Protein AF-A0A954PKS3-F1 (afdb_monomer_lite)

Secondary structure (DSSP, 8-state):
--B-TTSPBPBBTTSSBP---TTS-EEE-TTSEEEETTEEEEBP-EE-SSGGGEEEEETTEEEESS--EEPPGGG----TT--PPP---HHHHHHHHHHHHHHHHHHHHHHHHHHHHHHHHHHHHTTT-

Sequence (129 aa):
TLVTPNGDAVRSVNGGPITINPALSYEVSDDGAIVQGGVRQQIMLVKPRALGDLSRVGENLFESLTPVSEVPNNKRSMVNGALESSAVEPTGAMMQLIEASRVYEANIRMIQTQDDSTGQLISRMLRQS

pLDDT: mean 87.07, std 6.35, range [50.5, 95.12]

Foldseek 3Di:
DDADPVRHFFAFPVRDGDDDDPVWDWDADQLGWIATPNDITHTWDWAAPDPVQWDDPDDPDTDGVDDIDTDDSVRGGDDPPDDDDDPDDVVVVVVVVVVVVVVVVVVVVVVVVVVVVVVVVVVVVVVVD

Radius of gyration: 28.56 Å; chains: 1; bounding box: 45×32×92 Å

Structure (mmCIF, N/CA/C/O backbone):
data_AF-A0A954PKS3-F1
#
_entry.id   AF-A0A954PKS3-F1
#
loop_
_atom_site.group_PDB
_atom_site.id
_atom_site.type_symbol
_atom_site.label_atom_id
_atom_site.label_alt_id
_atom_site.label_comp_id
_atom_site.label_asym_id
_atom_site.label_entity_id
_atom_site.label_seq_id
_atom_site.pdbx_PDB_ins_code
_atom_site.Cartn_x
_atom_site.Cartn_y
_atom_site.Cartn_z
_atom_site.occupancy
_atom_site.B_iso_or_equiv
_atom_site.auth_seq_id
_atom_site.auth_comp_id
_atom_site.auth_asym_id
_atom_site.auth_atom_id
_atom_site.pdbx_PDB_model_num
ATOM 1 N N . THR A 1 1 ? 16.470 8.129 -11.387 1.00 82.62 1 THR A N 1
ATOM 2 C CA . THR A 1 1 ? 15.839 6.851 -10.995 1.00 82.62 1 THR A CA 1
ATOM 3 C C . THR A 1 1 ? 14.438 7.139 -10.531 1.00 82.62 1 THR A C 1
ATOM 5 O O . THR A 1 1 ? 14.247 8.168 -9.896 1.00 82.62 1 THR A O 1
ATOM 8 N N . LEU A 1 2 ? 13.476 6.294 -10.887 1.00 85.81 2 LEU A N 1
ATOM 9 C CA . LEU A 1 2 ? 12.113 6.410 -10.390 1.00 85.81 2 LEU A CA 1
ATOM 10 C C . LEU A 1 2 ? 12.074 5.941 -8.931 1.00 85.81 2 LEU A C 1
ATOM 12 O O . LEU A 1 2 ? 12.497 4.824 -8.624 1.00 85.81 2 LEU A O 1
ATOM 16 N N . VAL A 1 3 ? 11.592 6.812 -8.052 1.00 89.75 3 VAL A N 1
ATOM 17 C CA . VAL A 1 3 ? 11.475 6.560 -6.613 1.00 89.75 3 VAL A CA 1
ATOM 18 C C . VAL A 1 3 ? 10.051 6.839 -6.150 1.00 89.75 3 VAL A C 1
ATOM 20 O O . VAL A 1 3 ? 9.348 7.649 -6.756 1.00 89.75 3 VAL A O 1
ATOM 23 N N . THR A 1 4 ? 9.622 6.160 -5.091 1.00 84.81 4 THR A N 1
ATOM 24 C CA . THR A 1 4 ? 8.374 6.471 -4.386 1.00 84.81 4 THR A CA 1
ATOM 25 C C . THR A 1 4 ? 8.511 7.799 -3.623 1.00 84.81 4 THR A C 1
ATOM 27 O O . THR A 1 4 ? 9.634 8.280 -3.433 1.00 84.81 4 THR A O 1
ATOM 30 N N . PRO A 1 5 ? 7.408 8.399 -3.131 1.00 82.12 5 PRO A N 1
ATOM 31 C CA . PRO A 1 5 ? 7.474 9.577 -2.257 1.00 82.12 5 PRO A CA 1
ATOM 32 C C . PRO A 1 5 ? 8.358 9.389 -1.014 1.00 82.12 5 PRO A C 1
ATOM 34 O O . PRO A 1 5 ? 8.918 10.358 -0.510 1.00 82.12 5 PRO A O 1
ATOM 37 N N . ASN A 1 6 ? 8.529 8.141 -0.571 1.00 81.69 6 ASN A N 1
ATOM 38 C CA . ASN A 1 6 ? 9.337 7.770 0.591 1.00 81.69 6 ASN A CA 1
ATOM 39 C C . ASN A 1 6 ? 10.820 7.539 0.249 1.00 81.69 6 ASN A C 1
ATOM 41 O O . ASN A 1 6 ? 11.621 7.254 1.133 1.00 81.69 6 ASN A O 1
ATOM 45 N N . GLY A 1 7 ? 11.200 7.671 -1.027 1.00 84.44 7 GLY A N 1
ATOM 46 C CA . GLY A 1 7 ? 12.574 7.500 -1.500 1.00 84.44 7 GLY A CA 1
ATOM 47 C C . GLY A 1 7 ? 12.942 6.072 -1.913 1.00 84.44 7 GLY A C 1
ATOM 48 O O . GLY A 1 7 ? 14.076 5.844 -2.338 1.00 84.44 7 GLY A O 1
ATOM 49 N N . ASP A 1 8 ? 12.008 5.120 -1.857 1.00 86.25 8 ASP A N 1
ATOM 50 C CA . ASP A 1 8 ? 12.267 3.732 -2.245 1.00 86.25 8 ASP A CA 1
ATOM 51 C C . ASP A 1 8 ? 12.341 3.585 -3.767 1.00 86.25 8 ASP A C 1
ATOM 53 O O . ASP A 1 8 ? 11.507 4.107 -4.510 1.00 86.25 8 ASP A O 1
ATOM 57 N N . ALA A 1 9 ? 13.332 2.841 -4.258 1.00 89.38 9 ALA A N 1
ATOM 58 C CA . ALA A 1 9 ? 13.504 2.620 -5.688 1.00 89.38 9 ALA A CA 1
ATOM 59 C C . ALA A 1 9 ? 12.425 1.684 -6.254 1.00 89.38 9 ALA A C 1
ATOM 61 O O . ALA A 1 9 ? 12.257 0.551 -5.795 1.00 89.38 9 ALA A O 1
ATOM 62 N N . VAL A 1 10 ? 11.762 2.119 -7.328 1.00 89.44 10 VAL A N 1
ATOM 63 C CA . VAL A 1 10 ? 10.815 1.270 -8.059 1.00 89.44 10 VAL A CA 1
ATOM 64 C C . VAL A 1 10 ? 11.593 0.250 -8.885 1.00 89.44 10 VAL A C 1
ATOM 66 O O . VAL A 1 10 ? 12.447 0.610 -9.702 1.00 89.44 10 VAL A O 1
ATOM 69 N N . ARG A 1 11 ? 11.303 -1.037 -8.674 1.00 91.25 11 ARG A N 1
ATOM 70 C CA . ARG A 1 11 ? 11.984 -2.141 -9.357 1.00 91.25 11 ARG A CA 1
ATOM 71 C C . ARG A 1 11 ? 11.353 -2.467 -10.705 1.00 91.25 11 ARG A C 1
ATOM 73 O O . ARG A 1 11 ? 10.134 -2.486 -10.864 1.00 91.25 11 ARG A O 1
ATOM 80 N N . SER A 1 12 ? 12.221 -2.767 -11.660 1.00 91.00 12 SER A N 1
ATOM 81 C CA . SER A 1 12 ? 11.886 -3.375 -12.939 1.00 91.00 12 SER A CA 1
ATOM 82 C C . SER A 1 12 ? 11.780 -4.893 -12.797 1.00 91.00 12 SER A C 1
ATOM 84 O O . SER A 1 12 ? 12.408 -5.482 -11.915 1.00 91.00 12 SER A O 1
ATOM 86 N N . VAL A 1 13 ? 11.053 -5.540 -13.708 1.00 88.12 13 VAL A N 1
ATOM 87 C CA . VAL A 1 13 ? 11.002 -7.014 -13.830 1.00 88.12 13 VAL A CA 1
ATOM 88 C C . VAL A 1 13 ? 12.390 -7.644 -14.007 1.00 88.12 13 VAL A C 1
ATOM 90 O O . VAL A 1 13 ? 12.621 -8.774 -13.599 1.00 88.12 13 VAL A O 1
ATOM 93 N N . ASN A 1 14 ? 13.359 -6.881 -14.527 1.00 86.00 14 ASN A N 1
ATOM 94 C CA . ASN A 1 14 ? 14.753 -7.315 -14.672 1.00 86.00 14 ASN A CA 1
ATOM 95 C C . ASN A 1 14 ? 15.551 -7.264 -13.349 1.00 86.00 14 ASN A C 1
ATOM 97 O O . ASN A 1 14 ? 16.767 -7.434 -13.352 1.00 86.00 14 ASN A O 1
ATOM 101 N N . GLY A 1 15 ? 14.904 -6.959 -12.219 1.00 82.44 15 GLY A N 1
ATOM 102 C CA . GLY A 1 15 ? 15.502 -6.929 -10.880 1.00 82.44 15 GLY A CA 1
ATOM 103 C C . GLY A 1 15 ? 16.247 -5.637 -10.518 1.00 82.44 15 GLY A C 1
ATOM 104 O O . GLY A 1 15 ? 16.470 -5.384 -9.333 1.00 82.44 15 GLY A O 1
ATOM 105 N N . GLY A 1 16 ? 16.595 -4.805 -11.505 1.00 89.00 16 GLY A N 1
ATOM 106 C CA . GLY A 1 16 ? 17.200 -3.481 -11.310 1.00 89.00 16 GLY A CA 1
ATOM 107 C C . GLY A 1 16 ? 16.173 -2.361 -11.085 1.00 89.00 16 GLY A C 1
ATOM 108 O O . GLY A 1 16 ? 14.986 -2.549 -11.354 1.00 89.00 16 GLY A O 1
ATOM 109 N N . PRO A 1 17 ? 16.595 -1.181 -10.599 1.00 90.94 17 PRO A N 1
ATOM 110 C CA . PRO A 1 17 ? 15.713 -0.025 -10.468 1.00 90.94 17 PRO A CA 1
ATOM 111 C C . PRO A 1 17 ? 15.342 0.558 -11.841 1.00 90.94 17 PRO A C 1
ATOM 113 O O . PRO A 1 17 ? 16.121 0.473 -12.790 1.00 90.94 17 PRO A O 1
ATOM 116 N N . ILE A 1 18 ? 14.178 1.197 -11.940 1.00 90.12 18 ILE A N 1
ATOM 117 C CA . ILE A 1 18 ? 13.760 1.897 -13.160 1.00 90.12 18 ILE A CA 1
ATOM 118 C C . ILE A 1 18 ? 14.467 3.246 -13.256 1.00 90.12 18 ILE A C 1
ATOM 120 O O . ILE A 1 18 ? 14.443 4.060 -12.327 1.00 90.12 18 ILE A O 1
ATOM 124 N N . THR A 1 19 ? 15.073 3.524 -14.406 1.00 90.50 19 THR A N 1
ATOM 125 C CA . THR A 1 19 ? 15.737 4.800 -14.678 1.00 90.50 19 THR A CA 1
ATOM 126 C C . THR A 1 19 ? 14.932 5.616 -15.679 1.00 90.50 19 THR A C 1
ATOM 128 O O . THR A 1 19 ? 14.495 5.118 -16.707 1.00 90.50 19 THR A O 1
ATOM 131 N N . ILE A 1 20 ? 14.717 6.892 -15.369 1.00 88.38 20 ILE A N 1
ATOM 132 C CA . ILE A 1 20 ? 14.036 7.843 -16.251 1.00 88.38 20 ILE A CA 1
ATOM 133 C C . ILE A 1 20 ? 14.989 9.015 -16.457 1.00 88.38 20 ILE A C 1
ATOM 135 O O . ILE A 1 20 ? 15.563 9.524 -15.489 1.00 88.38 20 ILE A O 1
ATOM 139 N N . ASN A 1 21 ? 15.170 9.414 -17.710 1.00 89.31 21 ASN A N 1
ATOM 140 C CA . ASN A 1 21 ? 15.885 10.616 -18.099 1.00 89.31 21 ASN A CA 1
ATOM 141 C C . ASN A 1 21 ? 14.929 11.821 -18.016 1.00 89.31 21 ASN A C 1
ATOM 143 O O . ASN A 1 21 ? 13.960 11.864 -18.771 1.00 89.31 21 ASN A O 1
ATOM 147 N N . PRO A 1 22 ? 15.179 12.816 -17.150 1.00 86.56 22 PRO A N 1
ATOM 148 C CA . PRO A 1 22 ? 14.285 13.965 -17.001 1.00 86.56 22 PRO A CA 1
ATOM 149 C C . PRO A 1 22 ? 14.235 14.878 -18.238 1.00 86.56 22 PRO A C 1
ATOM 151 O O . PRO A 1 22 ? 13.315 15.679 -18.356 1.00 86.56 22 PRO A O 1
ATOM 154 N N . ALA A 1 23 ? 15.197 14.773 -19.160 1.00 89.38 23 ALA A N 1
ATOM 155 C CA . ALA A 1 23 ? 15.241 15.584 -20.377 1.00 89.38 23 ALA A CA 1
ATOM 156 C C . ALA A 1 23 ? 14.351 15.049 -21.515 1.00 89.38 23 ALA A C 1
ATOM 158 O O . ALA A 1 23 ? 14.210 15.712 -22.540 1.00 89.38 23 ALA A O 1
ATOM 159 N N . LEU A 1 24 ? 13.782 13.848 -21.369 1.00 88.56 24 LEU A N 1
ATOM 160 C CA . LEU A 1 24 ? 12.969 13.192 -22.393 1.00 88.56 24 LEU A CA 1
ATOM 161 C C . LEU A 1 24 ? 11.544 12.962 -21.888 1.00 88.56 24 LEU A C 1
ATOM 163 O O . LEU A 1 24 ? 11.336 12.587 -20.735 1.00 88.56 24 LEU A O 1
ATOM 167 N N . SER A 1 25 ? 10.558 13.094 -22.772 1.00 89.31 25 SER A N 1
ATOM 168 C CA . SER A 1 25 ? 9.185 12.678 -22.474 1.00 89.31 25 SER A CA 1
ATOM 169 C C . SER A 1 25 ? 9.106 11.161 -22.293 1.00 89.31 25 SER A C 1
ATOM 171 O O . SER A 1 25 ? 9.789 10.412 -22.995 1.00 89.31 25 SER A O 1
ATOM 173 N N . TYR A 1 26 ? 8.272 10.713 -21.358 1.00 90.12 26 TYR A N 1
ATOM 174 C CA . TYR A 1 26 ? 7.974 9.302 -21.129 1.00 90.12 26 TYR A CA 1
ATOM 175 C C . TYR A 1 26 ? 6.470 9.055 -21.259 1.00 90.12 26 TYR A C 1
ATOM 177 O O . TYR A 1 26 ? 5.663 9.958 -21.045 1.00 90.12 26 TYR A O 1
ATOM 185 N N . GLU A 1 27 ? 6.111 7.821 -21.581 1.00 89.75 27 GLU A N 1
ATOM 186 C CA . GLU A 1 27 ? 4.737 7.331 -21.631 1.00 89.75 27 GLU A CA 1
ATOM 187 C C . GLU A 1 27 ? 4.606 6.113 -20.716 1.00 89.75 27 GLU A C 1
ATOM 189 O O . GLU A 1 27 ? 5.530 5.303 -20.620 1.00 89.75 27 GLU A O 1
ATOM 194 N N . VAL A 1 28 ? 3.468 5.988 -20.032 1.00 88.81 28 VAL A N 1
ATOM 195 C CA . VAL A 1 28 ? 3.142 4.815 -19.214 1.00 88.81 28 VAL A CA 1
ATOM 196 C C . VAL A 1 28 ? 2.017 4.059 -19.906 1.00 88.81 28 VAL A C 1
ATOM 198 O O . VAL A 1 28 ? 0.928 4.601 -20.071 1.00 88.81 28 VAL A O 1
ATOM 201 N N . SER A 1 29 ? 2.298 2.831 -20.329 1.00 88.38 29 SER A N 1
ATOM 202 C CA . SER A 1 29 ? 1.329 1.919 -20.935 1.00 88.38 29 SER A CA 1
ATOM 203 C C . SER A 1 29 ? 0.424 1.278 -19.874 1.00 88.38 29 SER A C 1
ATOM 205 O O . SER A 1 29 ? 0.833 1.096 -18.726 1.00 88.38 29 SER A O 1
ATOM 207 N N . ASP A 1 30 ? -0.764 0.833 -20.286 1.00 86.00 30 ASP A N 1
ATOM 208 C CA . ASP A 1 30 ? -1.772 0.199 -19.415 1.00 86.00 30 ASP A CA 1
ATOM 209 C C . ASP A 1 30 ? -1.304 -1.115 -18.760 1.00 86.00 30 ASP A C 1
ATOM 211 O O . ASP A 1 30 ? -1.874 -1.573 -17.774 1.00 86.00 30 ASP A O 1
ATOM 215 N N . ASP A 1 31 ? -0.241 -1.738 -19.269 1.00 84.81 31 ASP A N 1
ATOM 216 C CA . ASP A 1 31 ? 0.381 -2.918 -18.664 1.00 84.81 31 ASP A CA 1
ATOM 217 C C . ASP A 1 31 ? 1.462 -2.568 -17.621 1.00 84.81 31 ASP A C 1
ATOM 219 O O . ASP A 1 31 ? 2.129 -3.458 -17.086 1.00 84.81 31 ASP A O 1
ATOM 223 N N . GLY A 1 32 ? 1.645 -1.280 -17.310 1.00 85.94 32 GLY A N 1
ATOM 224 C CA . GLY A 1 32 ? 2.627 -0.774 -16.348 1.00 85.94 32 GLY A CA 1
ATOM 225 C C .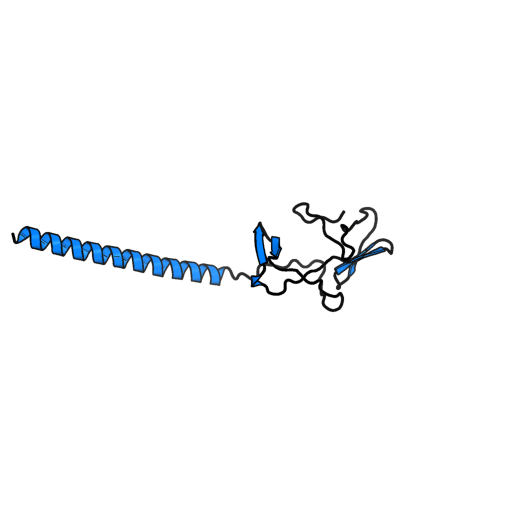 GLY A 1 32 ? 4.046 -0.651 -16.905 1.00 85.94 32 GLY A C 1
ATOM 226 O O . GLY A 1 32 ? 5.017 -0.648 -16.141 1.00 85.94 32 GLY A O 1
ATOM 227 N N . ALA A 1 33 ? 4.192 -0.606 -18.229 1.00 90.19 33 ALA A N 1
ATOM 228 C CA . ALA A 1 33 ? 5.468 -0.325 -18.867 1.00 90.19 33 ALA A CA 1
ATOM 229 C C . ALA A 1 33 ? 5.693 1.178 -19.029 1.00 90.19 33 ALA A C 1
ATOM 231 O O . ALA A 1 33 ? 4.804 1.912 -19.444 1.00 90.19 33 ALA A O 1
ATOM 232 N N . ILE A 1 34 ? 6.916 1.618 -18.770 1.00 90.69 34 ILE A N 1
ATOM 233 C CA . ILE A 1 34 ? 7.381 2.980 -18.999 1.00 90.69 34 ILE A CA 1
ATOM 234 C C . ILE A 1 34 ? 8.206 2.976 -20.283 1.00 90.69 34 ILE A C 1
ATOM 236 O O . ILE A 1 34 ? 9.221 2.281 -20.376 1.00 90.69 34 ILE A O 1
ATOM 240 N N . VAL A 1 35 ? 7.769 3.742 -21.278 1.00 92.06 35 VAL A N 1
ATOM 241 C CA . VAL A 1 35 ? 8.448 3.904 -22.564 1.00 92.06 35 VAL A CA 1
ATOM 242 C C . VAL A 1 35 ? 9.051 5.299 -22.633 1.00 92.06 35 VAL A C 1
ATOM 244 O O . VAL A 1 35 ? 8.353 6.296 -22.476 1.00 92.06 35 VAL A O 1
ATOM 247 N N . GLN A 1 36 ? 10.355 5.385 -22.878 1.00 93.00 36 GLN A N 1
ATOM 248 C CA . GLN A 1 36 ? 11.057 6.657 -23.022 1.00 93.00 36 GLN A CA 1
ATOM 249 C C . GLN A 1 36 ? 12.164 6.533 -24.066 1.00 93.00 36 GLN A C 1
ATOM 251 O O . GLN A 1 36 ? 13.021 5.659 -23.964 1.00 93.00 36 GLN A O 1
ATOM 256 N N . GLY A 1 37 ? 12.160 7.409 -25.076 1.00 87.31 37 GLY A N 1
ATOM 257 C CA . GLY A 1 37 ? 13.206 7.428 -26.107 1.00 87.31 37 GLY A CA 1
ATOM 258 C C . GLY A 1 37 ? 13.397 6.086 -26.832 1.00 87.31 37 GLY A C 1
ATOM 259 O O . GLY A 1 37 ? 14.518 5.742 -27.191 1.00 87.31 37 GLY A O 1
ATOM 260 N N . GLY A 1 38 ? 12.326 5.297 -26.987 1.00 86.75 38 GLY A N 1
ATOM 261 C CA . GLY A 1 38 ? 12.361 3.950 -27.575 1.00 86.75 38 GLY A CA 1
ATOM 262 C C . GLY A 1 38 ? 12.755 2.824 -26.609 1.00 86.75 38 GLY A C 1
ATOM 263 O O . GLY A 1 38 ? 12.668 1.654 -26.973 1.00 86.75 38 GLY A O 1
ATOM 264 N N . VAL A 1 39 ? 13.139 3.140 -25.369 1.00 89.12 39 VAL A N 1
ATOM 265 C CA . VAL A 1 39 ? 13.442 2.150 -24.329 1.00 89.12 39 VAL A CA 1
ATOM 266 C C . VAL A 1 39 ? 12.177 1.849 -23.532 1.00 89.12 39 VAL A C 1
ATOM 268 O O . VAL A 1 39 ? 11.580 2.752 -22.950 1.00 89.12 39 VAL A O 1
ATOM 271 N N . ARG A 1 40 ? 11.786 0.572 -23.477 1.00 91.56 40 ARG A N 1
ATOM 272 C CA . ARG A 1 40 ? 10.652 0.081 -22.681 1.00 91.56 40 ARG A CA 1
ATOM 273 C C . ARG A 1 40 ? 11.160 -0.598 -21.411 1.00 91.56 40 ARG A C 1
ATOM 275 O O . ARG A 1 40 ? 11.874 -1.594 -21.484 1.00 91.56 40 ARG A O 1
ATOM 282 N N . GLN A 1 41 ? 10.777 -0.075 -20.252 1.00 91.81 41 GLN A N 1
ATOM 283 C CA . GLN A 1 41 ? 11.077 -0.638 -18.935 1.00 91.81 41 GLN A CA 1
ATOM 284 C C . GLN A 1 41 ? 9.780 -1.041 -18.245 1.00 91.81 41 GLN A C 1
ATOM 286 O O . GLN A 1 41 ? 8.845 -0.255 -18.171 1.00 91.81 41 GLN A O 1
ATOM 291 N N . GLN A 1 42 ? 9.714 -2.258 -17.720 1.00 91.44 42 GLN A N 1
ATOM 292 C CA . GLN A 1 42 ? 8.492 -2.795 -17.134 1.00 91.44 42 GLN A CA 1
ATOM 293 C C . GLN A 1 42 ? 8.562 -2.750 -15.608 1.00 91.44 42 GLN A C 1
ATOM 295 O O . GLN A 1 42 ? 9.481 -3.328 -15.032 1.00 91.44 42 GLN A O 1
ATOM 300 N N . ILE A 1 43 ? 7.574 -2.129 -14.953 1.00 90.81 43 ILE A N 1
ATOM 301 C CA . ILE A 1 43 ? 7.457 -2.155 -13.486 1.00 90.81 43 ILE A CA 1
ATOM 302 C C . ILE A 1 43 ? 7.229 -3.588 -13.007 1.00 90.81 43 ILE A C 1
ATOM 304 O O . ILE A 1 43 ? 6.424 -4.319 -13.584 1.00 90.81 43 ILE A O 1
ATOM 308 N N . MET A 1 44 ? 7.937 -4.002 -11.957 1.00 91.06 44 MET A N 1
ATOM 309 C CA . MET A 1 44 ? 7.709 -5.288 -11.310 1.00 91.06 44 MET A CA 1
ATOM 310 C C . MET A 1 44 ? 6.437 -5.224 -10.466 1.00 91.06 44 MET A C 1
ATOM 312 O O . MET A 1 44 ? 6.347 -4.430 -9.533 1.00 91.06 44 MET A O 1
ATOM 316 N N . LEU A 1 45 ? 5.470 -6.086 -10.780 1.00 91.19 45 LEU A N 1
ATOM 317 C CA . LEU A 1 45 ? 4.263 -6.266 -9.983 1.00 91.19 45 LEU A CA 1
ATOM 318 C C . LEU A 1 45 ? 4.247 -7.686 -9.433 1.00 91.19 45 LEU A C 1
ATOM 320 O O . LEU A 1 45 ? 4.355 -8.650 -10.191 1.00 91.19 45 LEU A O 1
ATOM 324 N N . VAL A 1 46 ? 4.101 -7.813 -8.119 1.00 91.69 46 VAL A N 1
ATOM 325 C CA . VAL A 1 46 ? 4.087 -9.102 -7.426 1.00 91.69 46 VAL A CA 1
ATOM 326 C C . VAL A 1 46 ? 2.760 -9.316 -6.717 1.00 91.69 46 VAL A C 1
ATOM 328 O 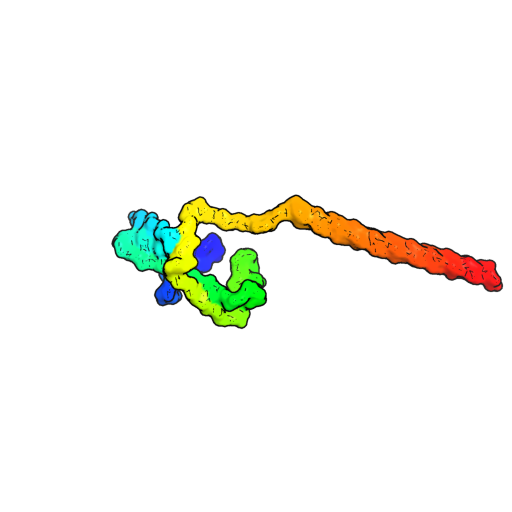O . VAL A 1 46 ? 2.104 -8.369 -6.292 1.00 91.69 46 VAL A O 1
ATOM 331 N N . LYS A 1 47 ? 2.367 -10.579 -6.591 1.00 91.06 47 LYS A N 1
ATOM 332 C CA . LYS A 1 47 ? 1.167 -11.010 -5.888 1.00 91.06 47 LYS A CA 1
ATOM 333 C C . LYS A 1 47 ? 1.546 -12.047 -4.826 1.00 91.06 47 LYS A C 1
ATOM 335 O O . LYS A 1 47 ? 2.199 -13.038 -5.169 1.00 91.06 47 LYS A O 1
ATOM 340 N N . PRO A 1 48 ? 1.150 -11.854 -3.556 1.00 91.19 48 PRO A N 1
ATOM 341 C CA . PRO A 1 48 ? 1.311 -12.885 -2.537 1.00 91.19 48 PRO A CA 1
ATOM 342 C C . PRO A 1 48 ? 0.383 -14.069 -2.824 1.00 91.19 48 PRO A C 1
ATOM 344 O O . PRO A 1 48 ? -0.624 -13.936 -3.528 1.00 91.19 48 PRO A O 1
ATOM 347 N N . ARG A 1 49 ? 0.694 -15.235 -2.253 1.00 88.94 49 ARG A N 1
ATOM 348 C CA . ARG A 1 49 ? -0.150 -16.429 -2.394 1.00 88.94 49 ARG A CA 1
ATOM 349 C C . ARG A 1 49 ? -1.535 -16.217 -1.778 1.00 88.94 49 ARG A C 1
ATOM 351 O O . ARG A 1 49 ? -2.536 -16.539 -2.419 1.00 88.94 49 ARG A O 1
ATOM 358 N N . ALA A 1 50 ? -1.588 -15.650 -0.576 1.00 88.81 50 ALA A N 1
ATOM 359 C CA . ALA A 1 50 ? -2.810 -15.201 0.074 1.00 88.81 50 ALA A CA 1
ATOM 360 C C . ALA A 1 50 ? -2.616 -13.812 0.698 1.00 88.81 50 ALA A C 1
ATOM 362 O O . ALA A 1 50 ? -1.515 -13.434 1.084 1.00 88.81 50 ALA A O 1
ATOM 363 N N . LEU A 1 51 ? -3.705 -13.047 0.830 1.00 85.94 51 LEU A N 1
ATOM 364 C CA . LEU A 1 51 ? -3.653 -11.717 1.454 1.00 85.94 51 LEU A CA 1
ATOM 365 C C . LEU A 1 51 ? -3.312 -11.781 2.952 1.00 85.94 51 LEU A C 1
ATOM 367 O O . LEU A 1 51 ? -2.720 -10.844 3.472 1.00 85.94 51 LEU A O 1
ATOM 371 N N . GLY A 1 52 ? -3.632 -12.893 3.625 1.00 88.50 52 GLY A N 1
ATOM 372 C CA . GLY A 1 52 ? -3.244 -13.134 5.020 1.00 88.50 52 GLY A CA 1
ATOM 373 C C . GLY A 1 52 ? -1.742 -13.358 5.226 1.00 88.50 52 GLY A C 1
ATOM 374 O O . GLY A 1 52 ? -1.281 -13.311 6.360 1.00 88.50 52 GLY A O 1
ATOM 375 N N . ASP A 1 53 ? -0.977 -13.556 4.146 1.00 90.06 53 ASP A N 1
ATOM 376 C CA . ASP A 1 53 ? 0.482 -13.708 4.198 1.00 90.06 53 ASP A CA 1
ATOM 377 C C . ASP A 1 53 ? 1.211 -12.354 4.141 1.00 90.06 53 ASP A C 1
ATOM 379 O O . ASP A 1 53 ? 2.438 -12.318 4.039 1.00 90.06 53 ASP A O 1
ATOM 383 N N . LEU A 1 54 ? 0.474 -11.240 4.134 1.00 90.75 54 LEU A N 1
ATOM 384 C CA . LEU A 1 54 ? 1.033 -9.896 4.172 1.00 90.75 54 LEU A CA 1
ATOM 385 C C . LEU A 1 54 ? 1.022 -9.362 5.603 1.00 90.75 54 LEU A C 1
ATOM 387 O O . LEU A 1 54 ? -0.023 -9.286 6.246 1.00 90.75 54 LEU A O 1
ATOM 391 N N . SER A 1 55 ? 2.187 -8.926 6.070 1.00 92.00 55 SER A N 1
ATOM 392 C CA . SER A 1 55 ? 2.341 -8.169 7.306 1.00 92.00 55 SER A CA 1
ATOM 393 C C . SER A 1 55 ? 2.567 -6.698 6.979 1.00 92.00 55 SER A C 1
ATOM 395 O O . SER A 1 55 ? 3.352 -6.358 6.092 1.00 92.00 55 SER A O 1
ATOM 397 N N . ARG A 1 56 ? 1.881 -5.801 7.688 1.00 90.81 56 ARG A N 1
ATOM 398 C CA . ARG A 1 56 ? 2.078 -4.359 7.521 1.00 90.81 56 ARG A CA 1
ATOM 399 C C . ARG A 1 56 ? 3.343 -3.932 8.260 1.00 90.81 56 ARG A C 1
ATOM 401 O O . ARG A 1 56 ? 3.425 -4.101 9.473 1.00 90.81 56 ARG A O 1
ATOM 408 N N . VAL A 1 57 ? 4.283 -3.322 7.543 1.00 88.88 57 VAL A N 1
ATOM 409 C CA . VAL A 1 57 ? 5.576 -2.877 8.106 1.00 88.88 57 VAL A CA 1
ATOM 410 C C . VAL A 1 57 ? 5.641 -1.371 8.372 1.00 88.88 57 VAL A C 1
ATOM 412 O O . VAL A 1 57 ? 6.528 -0.903 9.076 1.00 88.88 57 VAL A O 1
ATOM 415 N N . GLY A 1 58 ? 4.669 -0.609 7.868 1.00 82.69 58 GLY A N 1
ATOM 416 C CA . GLY A 1 58 ? 4.559 0.835 8.075 1.00 82.69 58 GLY A CA 1
ATOM 417 C C . GLY A 1 58 ? 3.823 1.493 6.915 1.00 82.69 58 GLY A C 1
ATOM 418 O O . GLY A 1 58 ? 3.835 0.965 5.809 1.00 82.69 58 GLY A O 1
ATOM 419 N N . GLU A 1 59 ? 3.157 2.624 7.163 1.00 83.62 59 GLU A N 1
ATOM 420 C CA . GLU A 1 59 ? 2.423 3.378 6.130 1.00 83.62 59 GLU A CA 1
ATOM 421 C C . GLU A 1 59 ? 1.562 2.484 5.204 1.00 83.62 59 GLU A C 1
ATOM 423 O O . GLU A 1 59 ? 0.655 1.800 5.677 1.00 83.62 59 GLU A O 1
ATOM 428 N N . ASN A 1 60 ? 1.844 2.458 3.901 1.00 84.38 60 ASN A N 1
ATOM 429 C CA . ASN A 1 60 ? 1.171 1.600 2.923 1.00 84.38 60 ASN A CA 1
ATOM 430 C C . ASN A 1 60 ? 2.072 0.449 2.434 1.00 84.38 60 ASN A C 1
ATOM 432 O O . ASN A 1 60 ? 1.813 -0.138 1.386 1.00 84.38 60 ASN A O 1
ATOM 436 N N . LEU A 1 61 ? 3.140 0.132 3.175 1.00 88.06 61 LEU A N 1
ATOM 437 C CA . LEU A 1 61 ? 4.077 -0.939 2.855 1.00 88.06 61 LEU A CA 1
ATOM 438 C C . LEU A 1 61 ? 3.674 -2.256 3.519 1.00 88.06 61 LEU A C 1
ATOM 440 O O . LEU A 1 61 ? 3.313 -2.320 4.701 1.00 88.06 61 LEU A O 1
ATOM 444 N N . PHE A 1 62 ? 3.816 -3.323 2.740 1.00 90.56 62 PHE A N 1
ATOM 445 C CA . PHE A 1 62 ? 3.570 -4.691 3.162 1.00 90.56 62 PHE A CA 1
ATOM 446 C C . PHE A 1 62 ? 4.807 -5.542 2.905 1.00 90.56 62 PHE A C 1
ATOM 448 O O . PHE A 1 62 ? 5.426 -5.457 1.844 1.00 90.56 62 PHE A O 1
ATOM 455 N N . GLU A 1 63 ? 5.124 -6.398 3.865 1.00 90.94 63 GLU A N 1
ATOM 456 C CA . GLU A 1 63 ? 6.114 -7.455 3.732 1.00 90.94 63 GLU A CA 1
ATOM 457 C C . GLU A 1 63 ? 5.389 -8.794 3.631 1.00 90.94 63 GLU A C 1
ATOM 459 O O . GLU A 1 63 ? 4.446 -9.063 4.378 1.00 90.94 63 GLU A O 1
ATOM 464 N N . SER A 1 64 ? 5.801 -9.636 2.684 1.00 91.19 64 SER A N 1
ATOM 465 C CA . SER A 1 64 ? 5.213 -10.963 2.546 1.00 91.19 64 SER A CA 1
ATOM 466 C C . SER A 1 64 ? 5.980 -11.978 3.382 1.00 91.19 64 SER A C 1
ATOM 468 O O . SER A 1 64 ? 7.197 -12.092 3.274 1.00 91.19 64 SER A O 1
ATOM 470 N N . LEU A 1 65 ? 5.246 -12.755 4.176 1.00 89.62 65 LEU A N 1
ATOM 471 C CA . LEU A 1 65 ? 5.772 -13.863 4.976 1.00 89.62 65 LEU A CA 1
ATOM 472 C C . LEU A 1 65 ? 6.055 -15.115 4.128 1.00 89.62 65 LEU A C 1
ATOM 474 O O . LEU A 1 65 ? 6.629 -16.088 4.615 1.00 89.62 65 LEU A O 1
ATOM 478 N N . THR A 1 66 ? 5.623 -15.115 2.865 1.00 90.31 66 THR A N 1
ATOM 479 C CA . THR A 1 66 ? 5.784 -16.222 1.921 1.00 90.31 66 THR A CA 1
ATOM 480 C C . THR A 1 66 ? 6.343 -15.719 0.587 1.00 90.31 66 THR A C 1
ATOM 482 O O . THR A 1 66 ? 6.322 -14.518 0.312 1.00 90.31 66 THR A O 1
ATOM 485 N N . PRO A 1 67 ? 6.871 -16.609 -0.273 1.00 89.25 67 PRO A N 1
ATOM 486 C CA . PRO A 1 67 ? 7.316 -16.210 -1.600 1.00 89.25 67 PRO A CA 1
ATOM 487 C C . PRO A 1 67 ? 6.180 -15.578 -2.412 1.00 89.25 67 PRO A C 1
ATOM 489 O O . PRO A 1 67 ? 5.108 -16.165 -2.587 1.00 89.25 67 PRO A O 1
ATOM 492 N N . VAL A 1 68 ? 6.442 -14.393 -2.954 1.00 90.50 68 VAL A N 1
ATOM 493 C CA . VAL A 1 68 ? 5.536 -13.709 -3.879 1.00 90.50 68 VAL A CA 1
ATOM 494 C C . VAL A 1 68 ? 5.750 -14.209 -5.305 1.00 90.50 68 VAL A C 1
ATOM 496 O O . VAL A 1 68 ? 6.853 -14.591 -5.691 1.00 90.50 68 VAL A O 1
ATOM 499 N N . SER A 1 69 ? 4.688 -14.202 -6.104 1.00 90.19 69 SER A N 1
ATOM 500 C CA . SER A 1 69 ? 4.749 -14.541 -7.528 1.00 90.19 69 SER A CA 1
ATOM 501 C C . SER A 1 69 ? 4.637 -13.281 -8.373 1.00 90.19 69 SER A C 1
ATOM 503 O O . SER A 1 69 ? 3.817 -12.412 -8.083 1.00 90.19 69 SER A O 1
ATOM 505 N N . GLU A 1 70 ? 5.426 -13.175 -9.436 1.00 87.69 70 GLU A N 1
ATOM 506 C CA . GLU A 1 70 ? 5.283 -12.069 -10.381 1.00 87.69 70 GLU A CA 1
ATOM 507 C C . GLU A 1 70 ? 3.937 -12.158 -11.121 1.00 87.69 70 GLU A C 1
ATOM 509 O O . GLU A 1 70 ? 3.505 -13.232 -11.547 1.00 87.69 70 GLU A O 1
ATOM 514 N N . VAL A 1 71 ? 3.259 -11.022 -11.278 1.00 87.50 71 VAL A N 1
ATOM 515 C CA . VAL A 1 71 ? 2.031 -10.921 -12.071 1.00 87.50 71 VAL A CA 1
ATOM 516 C C . VAL A 1 71 ? 2.416 -10.859 -13.551 1.00 87.50 71 VAL A C 1
ATOM 518 O O . VAL A 1 71 ? 3.125 -9.932 -13.929 1.00 87.50 71 VAL A O 1
ATOM 521 N N . PRO A 1 72 ? 1.958 -11.771 -14.424 1.00 84.50 72 PRO A N 1
ATOM 522 C CA . PRO A 1 72 ? 2.274 -11.711 -15.854 1.00 84.50 72 PRO A CA 1
ATOM 523 C C . PRO A 1 72 ? 1.688 -10.464 -16.530 1.00 84.50 72 PRO A C 1
ATOM 525 O O . PRO A 1 72 ? 0.607 -10.022 -16.145 1.00 84.50 72 PRO A O 1
ATOM 528 N N . ASN A 1 73 ? 2.340 -9.941 -17.576 1.00 81.06 73 ASN A N 1
ATOM 529 C CA . ASN A 1 73 ? 1.926 -8.701 -18.261 1.00 81.06 73 ASN A CA 1
ATOM 530 C C . ASN A 1 73 ? 0.462 -8.712 -18.733 1.00 81.06 73 ASN A C 1
ATOM 532 O O . ASN A 1 73 ? -0.236 -7.718 -18.585 1.00 81.06 73 ASN A O 1
ATOM 536 N N . ASN A 1 74 ? -0.042 -9.851 -19.218 1.00 81.56 74 ASN A N 1
ATOM 537 C CA . ASN A 1 74 ? -1.429 -9.988 -19.684 1.00 81.56 74 ASN A CA 1
ATOM 538 C C . ASN A 1 74 ? -2.489 -9.974 -18.565 1.00 81.56 74 ASN A C 1
ATOM 540 O O . ASN A 1 74 ? -3.680 -10.066 -18.852 1.00 81.56 74 ASN A O 1
ATOM 544 N N . LYS A 1 75 ? -2.071 -9.917 -17.298 1.00 83.38 75 LYS A N 1
ATOM 545 C CA . LYS A 1 75 ? -2.942 -9.805 -16.120 1.00 83.38 75 LYS A CA 1
ATOM 546 C C . LYS A 1 75 ? -2.730 -8.492 -15.365 1.00 83.38 75 LYS A C 1
ATOM 548 O O . LYS A 1 75 ? -3.225 -8.353 -14.248 1.00 83.38 75 LYS A O 1
ATOM 553 N N . ARG A 1 76 ? -1.974 -7.556 -15.942 1.00 84.69 76 ARG A N 1
ATOM 554 C CA . ARG A 1 76 ? -1.756 -6.218 -15.392 1.00 84.69 76 ARG A CA 1
ATOM 555 C C . ARG A 1 76 ? -2.769 -5.268 -16.017 1.00 84.69 76 ARG A C 1
ATOM 557 O O . ARG A 1 76 ? -3.022 -5.336 -17.213 1.00 84.69 76 ARG A O 1
ATOM 564 N N . SER A 1 77 ? -3.343 -4.409 -15.188 1.00 83.00 77 SER A N 1
ATOM 565 C CA . SER A 1 77 ? -4.190 -3.302 -15.618 1.00 83.00 77 SER A CA 1
ATOM 566 C C . SER A 1 77 ? -3.811 -2.110 -14.758 1.00 83.00 77 SER A C 1
ATOM 568 O O . SER A 1 77 ? -4.089 -2.099 -13.562 1.00 83.00 77 SER A O 1
ATOM 570 N N . MET A 1 78 ? -3.122 -1.147 -15.353 1.00 81.69 78 MET A N 1
ATOM 571 C CA . MET A 1 78 ? -2.718 0.106 -14.737 1.00 81.69 78 MET A CA 1
ATOM 572 C C . MET A 1 78 ? -3.517 1.238 -15.377 1.00 81.69 78 MET A C 1
ATOM 574 O O . MET A 1 78 ? -3.700 1.265 -16.589 1.00 81.69 78 MET A O 1
ATOM 578 N N . VAL A 1 79 ? -3.977 2.181 -14.558 1.00 81.44 79 VAL A N 1
ATOM 579 C CA . VAL A 1 79 ? -4.632 3.407 -15.023 1.00 81.44 79 VAL A CA 1
ATOM 580 C C . VAL A 1 79 ? -3.735 4.578 -14.650 1.00 81.44 79 VAL A C 1
ATOM 582 O O . VAL A 1 79 ? -3.509 4.841 -13.470 1.00 81.44 79 VAL A O 1
ATOM 585 N N . ASN A 1 80 ? -3.195 5.270 -15.651 1.00 75.12 80 ASN A N 1
ATOM 586 C CA . ASN A 1 80 ? -2.357 6.440 -15.413 1.00 75.12 80 ASN A CA 1
ATOM 587 C C . ASN A 1 80 ? -3.207 7.636 -14.939 1.00 75.12 80 ASN A C 1
ATOM 589 O O . ASN A 1 80 ? -4.347 7.809 -15.364 1.00 75.12 80 ASN A O 1
ATOM 593 N N . GLY A 1 81 ? -2.652 8.468 -14.057 1.00 74.44 81 GLY A N 1
ATOM 594 C CA . GLY A 1 81 ? -3.322 9.657 -13.520 1.00 74.44 81 GLY A CA 1
ATOM 595 C C . GLY A 1 81 ? -4.438 9.375 -12.507 1.00 74.44 81 GLY A C 1
ATOM 596 O O . GLY A 1 81 ? -5.059 10.320 -12.025 1.00 74.44 81 GLY A O 1
ATOM 597 N N . ALA A 1 82 ? -4.682 8.109 -12.159 1.00 73.62 82 ALA A N 1
ATOM 598 C CA . ALA A 1 82 ? -5.598 7.711 -11.097 1.00 73.62 82 ALA A CA 1
ATOM 599 C C . ALA A 1 82 ? -4.824 7.371 -9.815 1.00 73.62 82 ALA A C 1
ATOM 601 O O . ALA A 1 82 ? -3.742 6.786 -9.865 1.00 73.62 82 ALA A O 1
ATOM 602 N N . LEU A 1 83 ? -5.395 7.724 -8.663 1.00 75.00 83 LEU A N 1
ATOM 603 C CA . LEU A 1 83 ? -4.880 7.351 -7.348 1.00 75.00 83 LEU A CA 1
ATOM 604 C C . LEU A 1 83 ? -5.883 6.410 -6.679 1.00 75.00 83 LEU A C 1
ATOM 606 O O . LEU A 1 83 ? -7.058 6.756 -6.548 1.00 75.00 83 LEU A O 1
ATOM 610 N N . GLU A 1 84 ? -5.427 5.232 -6.256 1.00 77.25 84 GLU A N 1
ATOM 611 C CA . GLU A 1 84 ? -6.251 4.315 -5.466 1.00 77.25 84 GLU A CA 1
ATOM 612 C C . GLU A 1 84 ? -6.523 4.930 -4.086 1.00 77.25 84 GLU A C 1
ATOM 614 O O . GLU A 1 84 ? -5.599 5.279 -3.348 1.00 77.25 84 GLU A O 1
ATOM 619 N N . SER A 1 85 ? -7.804 5.099 -3.752 1.00 77.44 85 SER A N 1
ATOM 620 C CA . SER A 1 85 ? -8.240 5.636 -2.461 1.00 77.44 85 SER A CA 1
ATOM 621 C C . SER A 1 85 ? -8.477 4.514 -1.449 1.00 77.44 85 SER A C 1
ATOM 623 O O . SER A 1 85 ? -8.588 3.340 -1.803 1.00 77.44 85 SER A O 1
ATOM 625 N N . SER A 1 86 ? -8.585 4.879 -0.172 1.00 76.25 86 SER A N 1
ATOM 626 C CA . SER A 1 86 ? -8.972 3.937 0.876 1.00 76.25 86 SER A CA 1
ATOM 627 C C . SER A 1 86 ? -10.370 3.382 0.601 1.00 76.25 86 SER A C 1
ATOM 629 O O . SER A 1 86 ? -11.299 4.139 0.333 1.00 76.25 86 SER A O 1
ATOM 631 N N . ALA A 1 87 ? -10.532 2.068 0.738 1.00 75.06 87 ALA A N 1
ATOM 632 C CA . ALA A 1 87 ? -11.839 1.414 0.690 1.00 75.06 87 ALA A CA 1
ATOM 633 C C . ALA A 1 87 ? -12.643 1.570 2.003 1.00 75.06 87 ALA A C 1
ATOM 635 O O . ALA A 1 87 ? -13.678 0.929 2.170 1.00 75.06 87 ALA A O 1
ATOM 636 N N . VAL A 1 88 ? -12.151 2.356 2.971 1.00 74.88 88 VAL A N 1
ATOM 637 C CA . VAL A 1 88 ? -12.828 2.577 4.258 1.00 74.88 88 VAL A CA 1
ATOM 638 C C . VAL A 1 88 ? -13.969 3.576 4.094 1.00 74.88 88 VAL A C 1
ATOM 640 O O . VAL A 1 88 ? -13.741 4.712 3.693 1.00 74.88 88 VAL A O 1
ATOM 643 N N . GLU A 1 89 ? -15.166 3.175 4.523 1.00 81.56 89 GLU A N 1
ATOM 644 C CA . GLU A 1 89 ? -16.338 4.045 4.661 1.00 81.56 89 GLU A CA 1
ATOM 645 C C . GLU A 1 89 ? -16.364 4.695 6.059 1.00 81.56 89 GLU A C 1
ATOM 647 O O . GLU A 1 89 ? -16.670 4.015 7.049 1.00 81.56 89 GLU A O 1
ATOM 652 N N . PRO A 1 90 ? -16.054 6.002 6.195 1.00 79.94 90 PRO A N 1
ATOM 653 C CA . PRO A 1 90 ? -15.841 6.624 7.505 1.00 79.94 90 PRO A CA 1
ATOM 654 C C . PRO A 1 90 ? -17.088 6.623 8.393 1.00 79.94 90 PRO A C 1
ATOM 656 O O . PRO A 1 90 ? -16.992 6.470 9.609 1.00 79.94 90 PRO A O 1
ATOM 659 N N . THR A 1 91 ? -18.271 6.770 7.797 1.00 80.06 91 THR A N 1
ATOM 660 C CA . THR A 1 91 ? -19.551 6.785 8.520 1.00 80.06 91 THR A CA 1
ATOM 661 C C . THR A 1 91 ? -19.844 5.429 9.160 1.00 80.06 91 THR A C 1
ATOM 663 O O . THR A 1 91 ? -20.161 5.365 10.348 1.00 80.06 91 THR A O 1
ATOM 666 N N . GLY A 1 92 ? -19.668 4.341 8.405 1.00 86.25 92 GLY A N 1
ATOM 667 C CA . GLY A 1 92 ? -19.808 2.972 8.897 1.00 86.25 92 GLY A CA 1
ATOM 668 C C . GLY A 1 92 ? -18.804 2.648 10.000 1.00 86.25 92 GLY A C 1
ATOM 669 O O . GLY A 1 92 ? -19.188 2.122 11.044 1.00 86.25 92 GLY A O 1
ATOM 670 N N . ALA A 1 93 ? -17.540 3.034 9.810 1.00 85.06 93 ALA A N 1
ATOM 671 C CA . ALA A 1 93 ? -16.494 2.836 10.810 1.00 85.06 93 ALA A CA 1
ATOM 672 C C . ALA A 1 93 ? -16.800 3.574 12.127 1.00 85.06 93 ALA A C 1
ATOM 674 O O . ALA A 1 93 ? -16.678 2.997 13.206 1.00 85.06 93 ALA A O 1
ATOM 675 N N . MET A 1 94 ? -17.268 4.824 12.060 1.00 88.94 94 MET A N 1
ATOM 676 C CA . MET A 1 94 ? -17.653 5.587 13.253 1.00 88.94 94 MET A CA 1
ATOM 677 C C . MET A 1 94 ? -18.868 4.987 13.966 1.00 88.94 94 MET A C 1
ATOM 679 O O . MET A 1 94 ? -18.898 4.974 15.194 1.00 88.94 94 MET A O 1
ATOM 683 N N . MET A 1 95 ? -19.852 4.453 13.233 1.00 90.38 95 MET A N 1
ATOM 684 C CA . MET A 1 95 ? -20.983 3.750 13.852 1.00 90.38 95 MET A CA 1
ATOM 685 C C . MET A 1 95 ? -20.527 2.510 14.623 1.00 90.38 95 MET A C 1
ATOM 687 O O . MET A 1 95 ? -20.958 2.325 15.759 1.00 90.38 95 MET A O 1
ATOM 691 N N . GLN A 1 96 ? -19.614 1.714 14.056 1.00 90.25 96 GLN A N 1
ATOM 692 C CA . GLN A 1 96 ? -19.039 0.550 14.742 1.00 90.25 96 GLN A CA 1
ATOM 693 C C . GLN A 1 96 ? -18.285 0.957 16.016 1.00 90.25 96 GLN A C 1
ATOM 695 O O . GLN A 1 96 ? -18.420 0.304 17.049 1.00 90.25 96 GLN A O 1
ATOM 700 N N . LEU A 1 97 ? -17.541 2.070 15.979 1.00 92.88 97 LEU A N 1
ATOM 701 C CA . LEU A 1 97 ? -16.886 2.615 17.172 1.00 92.88 97 LEU A CA 1
ATOM 702 C C . LEU A 1 97 ? -17.903 3.058 18.232 1.00 92.88 97 LEU A C 1
ATOM 704 O O . LEU A 1 97 ? -17.745 2.715 19.400 1.00 92.88 97 LEU A O 1
ATOM 708 N N . ILE A 1 98 ? -18.965 3.770 17.841 1.00 92.56 98 ILE A N 1
ATOM 709 C CA . ILE A 1 98 ? -20.024 4.210 18.763 1.00 92.56 98 ILE A CA 1
ATOM 710 C C . ILE A 1 98 ? -20.728 3.010 19.402 1.00 92.56 98 ILE A C 1
ATOM 712 O O . ILE A 1 98 ? -21.007 3.029 20.601 1.00 92.56 98 ILE A O 1
ATOM 716 N N . GLU A 1 99 ? -21.029 1.973 18.624 1.00 92.00 99 GLU A N 1
ATOM 717 C CA . GLU A 1 99 ? -21.638 0.744 19.128 1.00 92.00 99 GLU A CA 1
ATOM 718 C C . GLU A 1 99 ? -20.727 0.059 20.152 1.00 92.00 99 GLU A C 1
ATOM 720 O O . GLU A 1 99 ? -21.164 -0.221 21.270 1.00 92.00 99 GLU A O 1
ATOM 725 N N . ALA A 1 100 ? -19.441 -0.105 19.827 1.00 91.62 100 ALA A N 1
ATOM 726 C CA . ALA A 1 100 ? -18.453 -0.655 20.749 1.00 91.62 100 ALA A CA 1
ATOM 727 C C . ALA A 1 100 ? -18.336 0.177 22.041 1.00 91.62 100 ALA A C 1
ATOM 729 O O . ALA A 1 100 ? -18.307 -0.388 23.135 1.00 91.62 100 ALA A O 1
ATOM 730 N N . SER A 1 101 ? -18.341 1.513 21.946 1.00 93.12 101 SER A N 1
ATOM 731 C CA . SER A 1 101 ? -18.333 2.406 23.113 1.00 93.12 101 SER A CA 1
ATOM 732 C C . SER A 1 101 ? -19.588 2.258 23.971 1.00 93.12 101 SER A C 1
ATOM 734 O O . SER A 1 101 ? -19.484 2.206 25.193 1.00 93.12 101 SER A O 1
ATOM 736 N N . ARG A 1 102 ? -20.774 2.131 23.365 1.00 93.50 102 ARG A N 1
ATOM 737 C CA . ARG A 1 102 ? -22.033 1.925 24.103 1.00 93.50 102 ARG A CA 1
ATOM 738 C C . ARG A 1 102 ? -22.056 0.588 24.833 1.00 93.50 102 ARG A C 1
ATOM 740 O O . ARG A 1 102 ? -22.480 0.539 25.985 1.00 93.50 102 ARG A O 1
ATOM 747 N N . VAL A 1 103 ? -21.593 -0.480 24.183 1.00 93.56 103 VAL A N 1
ATOM 748 C CA . VAL A 1 103 ? -21.455 -1.801 24.816 1.00 93.56 103 VAL A CA 1
ATOM 749 C C . VAL A 1 103 ? -20.476 -1.723 25.987 1.00 93.56 103 VAL A C 1
ATOM 751 O O . VAL A 1 103 ? -20.765 -2.230 27.069 1.00 93.56 103 VAL A O 1
ATOM 754 N N . TYR A 1 104 ? -19.353 -1.027 25.810 1.00 92.69 104 TYR A N 1
ATOM 755 C CA . TYR A 1 104 ? -18.390 -0.803 26.882 1.00 92.69 104 TYR A CA 1
ATOM 756 C C . TYR A 1 104 ? -18.996 -0.019 28.059 1.00 92.69 104 TYR A C 1
ATOM 758 O O . TYR A 1 104 ? -18.891 -0.455 29.203 1.00 92.69 104 TYR A O 1
ATOM 766 N N . GLU A 1 105 ? -19.697 1.088 27.802 1.00 93.00 105 GLU A N 1
ATOM 767 C CA . GLU A 1 105 ? -20.389 1.863 28.840 1.00 93.00 105 GLU A CA 1
ATOM 768 C C . GLU A 1 105 ? -21.442 1.038 29.587 1.00 93.00 105 GLU A C 1
ATOM 770 O O . GLU A 1 105 ? -21.549 1.136 30.811 1.00 93.00 105 GLU A O 1
ATOM 775 N N . ALA A 1 106 ? -22.212 0.212 28.874 1.00 92.75 106 ALA A N 1
ATOM 776 C CA . ALA A 1 106 ? -23.192 -0.680 29.482 1.00 92.75 106 ALA A CA 1
ATOM 777 C C . ALA A 1 106 ? -22.519 -1.692 30.425 1.00 92.75 106 ALA A C 1
ATOM 779 O O . ALA A 1 106 ? -22.993 -1.881 31.547 1.00 92.75 106 ALA A O 1
ATOM 780 N N . ASN A 1 107 ? -21.383 -2.268 30.017 1.00 93.31 107 ASN A N 1
ATOM 781 C CA . ASN A 1 107 ? -20.599 -3.174 30.859 1.00 93.31 107 ASN A CA 1
ATOM 782 C C . ASN A 1 107 ? -20.093 -2.475 32.130 1.00 93.31 107 ASN A C 1
ATOM 784 O O . ASN A 1 107 ? -20.219 -3.029 33.220 1.00 93.31 107 ASN A O 1
ATOM 788 N N . ILE A 1 108 ? -19.586 -1.242 32.024 1.00 95.12 108 ILE A N 1
ATOM 789 C CA . ILE A 1 108 ? -19.130 -0.469 33.192 1.00 95.12 108 ILE A CA 1
ATOM 790 C C . ILE A 1 108 ? -20.288 -0.157 34.148 1.00 95.12 108 ILE A C 1
ATOM 792 O O . ILE A 1 108 ? -20.152 -0.344 35.357 1.00 95.12 108 ILE A O 1
ATOM 796 N N . ARG A 1 109 ? -21.447 0.270 33.631 1.00 93.31 109 ARG A N 1
ATOM 797 C CA . ARG A 1 109 ? -22.634 0.542 34.463 1.00 93.31 109 ARG A CA 1
ATOM 798 C C . ARG A 1 109 ? -23.144 -0.711 35.169 1.00 93.31 109 ARG A C 1
ATOM 800 O O . ARG A 1 109 ? -23.567 -0.634 36.321 1.00 93.31 109 ARG A O 1
ATOM 807 N N . MET A 1 110 ? -23.098 -1.861 34.498 1.00 94.00 110 MET A N 1
ATOM 808 C CA . MET A 1 110 ? -23.460 -3.145 35.096 1.00 94.00 110 MET A CA 1
ATOM 809 C C . MET A 1 110 ? -22.539 -3.489 36.273 1.00 94.00 110 MET A C 1
ATOM 811 O O . MET A 1 110 ? -23.040 -3.839 37.339 1.00 94.00 110 MET A O 1
ATOM 815 N N . ILE A 1 111 ? -21.221 -3.320 36.109 1.00 93.94 111 ILE A N 1
ATOM 816 C CA . ILE A 1 111 ? -20.235 -3.541 37.180 1.00 93.94 111 ILE A CA 1
ATOM 817 C C . ILE A 1 111 ? -20.515 -2.618 38.372 1.00 93.94 111 ILE A C 1
ATOM 819 O O . ILE A 1 111 ? -20.643 -3.096 39.492 1.00 93.94 111 ILE A O 1
ATOM 823 N N . GLN A 1 112 ? -20.717 -1.319 38.132 1.00 93.12 112 GLN A N 1
ATOM 824 C CA . GLN A 1 112 ? -21.041 -0.356 39.194 1.00 93.12 112 GLN A CA 1
ATOM 825 C C . GLN A 1 112 ? -22.321 -0.732 39.949 1.00 93.12 112 GLN A C 1
ATOM 827 O O . GLN A 1 112 ? -22.360 -0.702 41.173 1.00 93.12 112 GLN A O 1
ATOM 832 N N . THR A 1 113 ? -23.358 -1.152 39.221 1.00 93.00 113 THR A N 1
ATOM 833 C CA . THR A 1 113 ? -24.624 -1.586 39.830 1.00 93.00 113 THR A CA 1
ATOM 834 C C . THR A 1 113 ? -24.423 -2.830 40.701 1.00 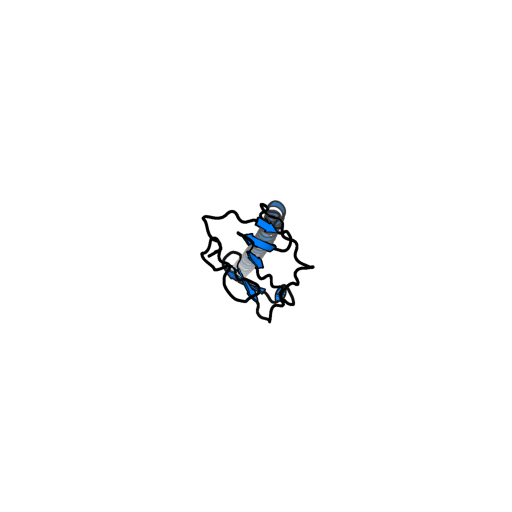93.00 113 THR A C 1
ATOM 836 O O . THR A 1 113 ? -25.014 -2.948 41.778 1.00 93.00 113 THR A O 1
ATOM 839 N N . GLN A 1 114 ? -23.577 -3.762 40.257 1.00 91.75 114 GLN A N 1
ATOM 840 C CA . GLN A 1 114 ? -23.226 -4.955 41.019 1.00 91.75 114 GLN A CA 1
ATOM 841 C C . GLN A 1 114 ? -22.433 -4.602 42.288 1.00 91.75 114 GLN A C 1
ATOM 843 O O . GLN A 1 114 ? -22.758 -5.117 43.365 1.00 91.75 114 GLN A O 1
ATOM 848 N N . ASP A 1 115 ? -21.466 -3.690 42.194 1.00 90.69 115 ASP A N 1
ATOM 849 C CA . ASP A 1 115 ? -20.676 -3.205 43.331 1.00 90.69 115 ASP A CA 1
ATOM 850 C C . ASP A 1 115 ? -21.555 -2.486 44.362 1.00 90.69 115 ASP A C 1
ATOM 852 O O . ASP A 1 115 ? -21.505 -2.807 45.552 1.00 90.69 115 ASP A O 1
ATOM 856 N N . ASP A 1 116 ? -22.440 -1.594 43.911 1.00 91.75 116 ASP A N 1
ATOM 857 C CA . ASP A 1 116 ? -23.395 -0.889 44.770 1.00 91.75 116 ASP A CA 1
ATOM 858 C C . ASP A 1 116 ? -24.322 -1.868 45.502 1.00 91.75 116 ASP A C 1
ATOM 860 O O . ASP A 1 116 ? -24.549 -1.749 46.712 1.00 91.75 116 ASP A O 1
ATOM 864 N N . SER A 1 117 ? -24.843 -2.873 44.789 1.00 90.56 117 SER A N 1
ATOM 865 C C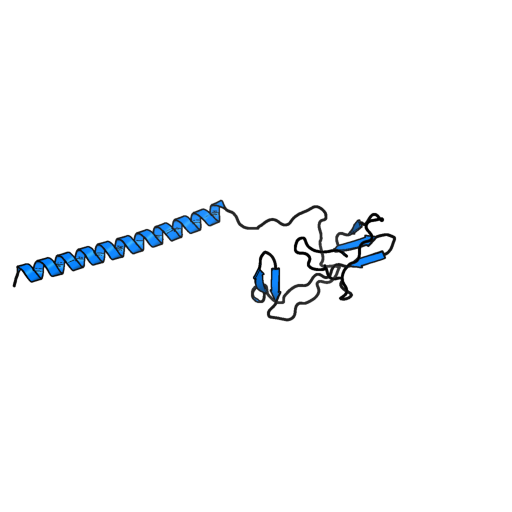A . SER A 1 117 ? -25.701 -3.902 45.384 1.00 90.56 117 SER A CA 1
ATOM 866 C C . SER A 1 117 ? -24.964 -4.708 46.460 1.00 90.56 117 SER A C 1
ATOM 868 O O . SER A 1 117 ? -25.504 -4.943 47.544 1.00 90.56 117 SER A O 1
ATOM 870 N N . THR A 1 118 ? -23.699 -5.051 46.206 1.00 89.00 118 THR A N 1
ATOM 871 C CA . THR A 1 118 ? -22.837 -5.790 47.136 1.00 89.00 118 THR A CA 1
ATOM 872 C C . THR A 1 118 ? -22.525 -4.949 48.375 1.00 89.00 118 THR A C 1
ATOM 874 O O . THR A 1 118 ? -22.690 -5.419 49.503 1.00 89.00 118 THR A O 1
ATOM 877 N N . GLY A 1 119 ? -22.161 -3.677 48.191 1.00 90.12 119 GLY A N 1
ATOM 878 C CA . GLY A 1 119 ? -21.900 -2.737 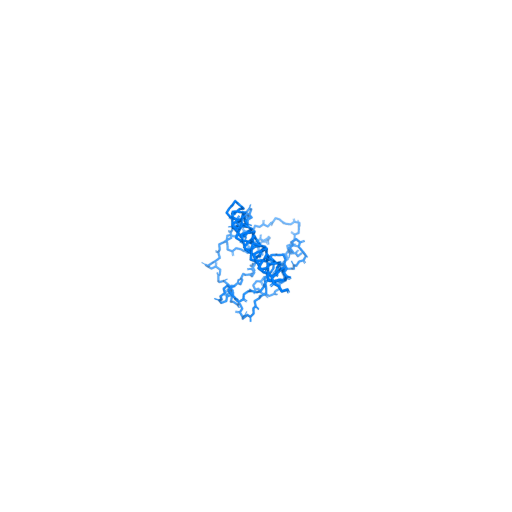49.282 1.00 90.12 119 GLY A CA 1
ATOM 879 C C . GLY A 1 119 ? -23.112 -2.537 50.197 1.00 90.12 119 GLY A C 1
ATOM 880 O O . GLY A 1 119 ? -22.980 -2.533 51.426 1.00 90.12 119 GLY A O 1
ATOM 881 N N . GLN A 1 120 ? -24.318 -2.448 49.629 1.00 89.81 120 GLN A N 1
ATOM 882 C CA . GLN A 1 120 ? -25.552 -2.377 50.415 1.00 89.81 120 GLN A CA 1
ATOM 883 C C . GLN A 1 120 ? -25.816 -3.644 51.236 1.00 89.81 120 GLN A C 1
ATOM 885 O O . GLN A 1 120 ? -26.244 -3.531 52.386 1.00 89.81 120 GLN A O 1
ATOM 890 N N . LEU A 1 121 ? -25.578 -4.837 50.679 1.00 87.81 121 LEU A N 1
ATOM 891 C CA . LEU A 1 121 ? -25.758 -6.105 51.397 1.00 87.81 121 LEU A CA 1
ATOM 892 C C . LEU A 1 121 ? -24.812 -6.206 52.601 1.00 87.81 121 LEU A C 1
ATOM 894 O O . LEU A 1 121 ? -25.266 -6.490 53.712 1.00 87.81 121 LEU A O 1
ATOM 898 N N . ILE A 1 122 ? -23.530 -5.877 52.409 1.00 86.25 122 ILE A N 1
ATOM 899 C CA . ILE A 1 122 ? -22.525 -5.838 53.485 1.00 86.25 122 ILE A CA 1
ATOM 900 C C . ILE A 1 122 ? -22.948 -4.848 54.581 1.00 86.25 122 ILE A C 1
ATOM 902 O O . ILE A 1 122 ? -22.943 -5.175 55.768 1.00 86.25 122 ILE A O 1
ATOM 906 N N . SER A 1 123 ? -23.395 -3.654 54.183 1.00 87.00 123 SER A N 1
ATOM 907 C CA . SER A 1 123 ? -23.820 -2.591 55.105 1.00 87.00 123 SER A CA 1
ATOM 908 C C . SER A 1 123 ? -25.046 -2.956 55.948 1.00 87.00 123 SER A C 1
ATOM 910 O O . SER A 1 123 ? -25.239 -2.394 57.029 1.00 87.00 123 SER A O 1
ATOM 912 N N . ARG A 1 124 ? -25.918 -3.840 55.442 1.00 87.00 124 ARG A N 1
ATOM 913 C CA . ARG A 1 124 ? -27.079 -4.353 56.185 1.00 87.00 124 ARG A CA 1
ATOM 914 C C . ARG A 1 124 ? -26.670 -5.448 57.165 1.00 87.00 124 ARG A C 1
ATOM 916 O O . ARG A 1 124 ? -27.131 -5.401 58.298 1.00 87.00 124 ARG A O 1
ATOM 923 N N . MET A 1 125 ? -25.782 -6.366 56.776 1.00 81.88 125 MET A N 1
ATOM 924 C CA . MET A 1 125 ? -25.290 -7.410 57.685 1.00 81.88 125 MET A CA 1
ATOM 925 C C . MET A 1 125 ? -24.520 -6.834 58.878 1.00 81.88 125 MET A C 1
ATOM 927 O O . MET A 1 125 ? -24.799 -7.211 60.009 1.00 81.88 125 MET A O 1
ATOM 931 N N . LEU A 1 126 ? -23.631 -5.859 58.654 1.00 81.00 126 LEU A N 1
ATOM 932 C CA . LEU A 1 126 ? -22.875 -5.193 59.729 1.00 81.00 126 LEU A CA 1
ATOM 933 C C . LEU A 1 126 ? -23.753 -4.413 60.719 1.00 81.00 126 LEU A C 1
ATOM 935 O O . LEU A 1 126 ? -23.328 -4.139 61.833 1.00 81.00 126 LEU A O 1
ATOM 939 N N . ARG A 1 127 ? -24.965 -4.018 60.316 1.00 76.62 127 ARG A N 1
ATOM 940 C CA . ARG A 1 127 ? -25.935 -3.339 61.190 1.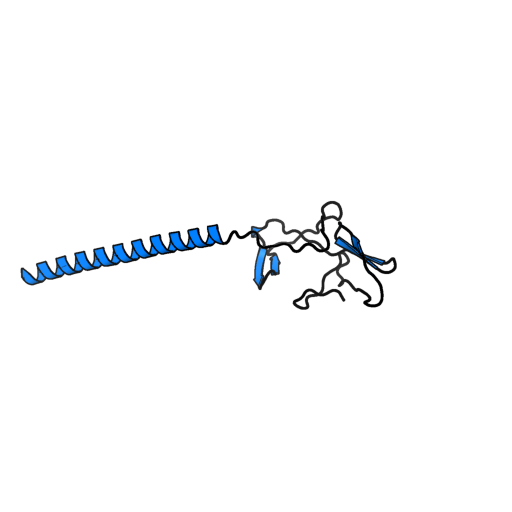00 76.62 127 ARG A CA 1
ATOM 941 C C . ARG A 1 127 ? -26.787 -4.302 62.015 1.00 76.62 127 ARG A C 1
ATOM 943 O O . ARG A 1 127 ? -27.512 -3.845 62.893 1.00 76.62 127 ARG A O 1
ATOM 950 N N . GLN A 1 128 ? -26.769 -5.590 61.677 1.00 60.59 128 GLN A N 1
ATOM 951 C CA . GLN A 1 128 ? -27.609 -6.621 62.286 1.00 60.59 128 GLN A CA 1
ATOM 952 C C . GLN A 1 128 ? -26.830 -7.554 63.232 1.00 60.59 128 GLN A C 1
ATOM 954 O O . GLN A 1 128 ? -27.450 -8.419 63.850 1.00 60.59 128 GLN A O 1
ATOM 959 N N . SER A 1 129 ? -25.509 -7.367 63.356 1.00 50.50 129 SER A N 1
ATOM 960 C CA . SER A 1 129 ? -24.628 -7.950 64.383 1.00 50.50 129 SER A CA 1
ATOM 961 C C . SER A 1 129 ? -24.363 -6.956 65.505 1.00 50.50 129 SER A C 1
ATOM 963 O O . SER A 1 129 ? -24.362 -7.380 66.677 1.00 50.50 129 SER A O 1
#